Protein AF-X0V5M6-F1 (afdb_monomer_lite)

Organism: NCBI:txid412755

Secondary structure (DSSP, 8-state):
--SS-HHHHHHHHHHTT-GGG-S----GGG--HHHHHHHHHHHHT--GGG-EEEESSHHHHHHHHTTT-EEEE--TT-HHHHHHHHHHHHHHHHTT--TTHHHHHHHHHHHHHS-SS-GGGSTT--HHHHHHHTHHHHHHHHHHH-TTS-----

Sequence (154 aa):
VSKTPYADLANYWEAQGISKYAQIITGQEMGSKGHHIEIAKKKGKYKDDQVLMIGDGGGDLKAVKANNGLFCPTPPGKEKEAWDNFPDAFQRFIKREYKGEFEDKLLDQFKESLLISPPWLENDYGHIRSYKEKQETRKSLYKKFNPQGKLLVL

Radius of gyration: 19.31 Å; chains: 1; bounding box: 46×38×49 Å

Structure (mmCIF, N/CA/C/O backbone):
data_AF-X0V5M6-F1
#
_entry.id   AF-X0V5M6-F1
#
loop_
_atom_site.group_PDB
_atom_site.id
_atom_site.type_symbol
_atom_site.label_atom_id
_atom_site.label_alt_id
_atom_site.label_comp_id
_atom_site.label_asym_id
_atom_site.label_entity_id
_atom_site.label_seq_id
_atom_site.pdbx_PDB_ins_code
_atom_site.Cartn_x
_atom_site.Cartn_y
_atom_site.Cartn_z
_atom_site.occupancy
_atom_site.B_iso_or_equiv
_atom_site.auth_seq_id
_atom_site.auth_comp_id
_atom_site.auth_asym_id
_atom_site.auth_atom_id
_atom_site.pdbx_PDB_model_num
ATOM 1 N N . VAL A 1 1 ? -8.330 -1.640 -3.637 1.00 78.38 1 VAL A N 1
ATOM 2 C CA . VAL A 1 1 ? -8.492 -0.685 -4.759 1.00 78.38 1 VAL A CA 1
ATOM 3 C C . VAL A 1 1 ? -7.216 -0.674 -5.580 1.00 78.38 1 VAL A C 1
ATOM 5 O O . VAL A 1 1 ? -6.163 -0.480 -4.984 1.00 78.38 1 VAL A O 1
ATOM 8 N N . SER A 1 2 ? -7.282 -0.866 -6.901 1.00 82.38 2 SER A N 1
ATOM 9 C CA . SER A 1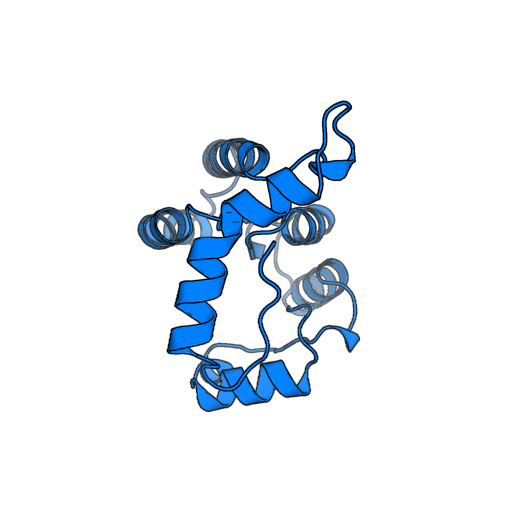 2 ? -6.097 -0.836 -7.778 1.00 82.38 2 SER A CA 1
ATOM 10 C C . SER A 1 2 ? -6.209 0.224 -8.878 1.00 82.38 2 SER A C 1
ATOM 12 O O . SER A 1 2 ? -7.300 0.673 -9.213 1.00 82.38 2 SER A O 1
ATOM 14 N N . LYS A 1 3 ? -5.062 0.605 -9.453 1.00 83.81 3 LYS A N 1
ATOM 15 C CA . LYS A 1 3 ? -4.987 1.316 -10.741 1.00 83.81 3 LYS A CA 1
ATOM 16 C C . LYS A 1 3 ? -4.962 0.360 -11.941 1.00 83.81 3 LYS A C 1
ATOM 18 O O . LYS A 1 3 ? -4.843 0.816 -13.064 1.00 83.81 3 LYS A O 1
ATOM 23 N N . THR A 1 4 ? -5.044 -0.944 -11.722 1.00 86.50 4 THR A N 1
ATOM 24 C CA . THR A 1 4 ? -5.254 -1.928 -12.788 1.00 86.50 4 THR A CA 1
ATOM 25 C C . THR A 1 4 ? -6.711 -1.857 -13.270 1.00 86.50 4 THR A C 1
ATOM 27 O O . THR A 1 4 ? -7.596 -1.698 -12.419 1.00 86.50 4 THR A O 1
ATOM 30 N N . PRO A 1 5 ? -6.989 -1.990 -14.581 1.00 93.00 5 PRO A N 1
ATOM 31 C CA . PRO A 1 5 ? -8.349 -2.184 -15.083 1.00 93.00 5 PRO A CA 1
ATOM 32 C C . PRO A 1 5 ? -9.062 -3.326 -14.353 1.00 93.00 5 PRO A C 1
ATOM 34 O O . PRO A 1 5 ? -8.429 -4.324 -13.995 1.00 93.00 5 PRO A O 1
ATOM 37 N N . TYR A 1 6 ? -10.370 -3.197 -14.117 1.00 93.69 6 TYR A N 1
ATOM 38 C CA . TYR A 1 6 ? -11.102 -4.177 -13.310 1.00 93.69 6 TYR A CA 1
ATOM 39 C C . TYR A 1 6 ? -11.015 -5.593 -13.878 1.00 93.69 6 TYR A C 1
ATOM 41 O O . TYR A 1 6 ? -10.755 -6.520 -13.117 1.00 93.69 6 TYR A O 1
ATOM 49 N N . ALA A 1 7 ? -11.205 -5.759 -15.191 1.00 94.00 7 ALA A N 1
ATOM 50 C CA . ALA A 1 7 ? -11.218 -7.078 -15.822 1.00 94.00 7 ALA A CA 1
ATOM 51 C C . ALA A 1 7 ? -9.898 -7.832 -15.590 1.00 94.00 7 ALA A C 1
ATOM 53 O O . ALA A 1 7 ? -9.911 -8.967 -15.117 1.00 94.00 7 ALA A O 1
ATOM 54 N N . ASP A 1 8 ? -8.762 -7.176 -15.833 1.00 94.38 8 ASP A N 1
ATOM 55 C CA . ASP A 1 8 ? -7.436 -7.766 -15.624 1.00 94.38 8 ASP A CA 1
ATOM 56 C C . ASP A 1 8 ? -7.204 -8.109 -14.149 1.00 94.38 8 ASP A C 1
ATOM 58 O O . ASP A 1 8 ? -6.713 -9.189 -13.815 1.00 94.38 8 ASP A O 1
ATOM 62 N N . LEU A 1 9 ? -7.596 -7.200 -13.251 1.00 93.44 9 LEU A N 1
ATOM 63 C CA . LEU A 1 9 ? -7.441 -7.376 -11.812 1.00 93.44 9 LEU A CA 1
ATOM 64 C C . LEU A 1 9 ? -8.280 -8.542 -11.282 1.00 93.44 9 LEU A C 1
ATOM 66 O O . LEU A 1 9 ? -7.759 -9.390 -10.561 1.00 93.44 9 LEU A O 1
ATOM 70 N N . ALA A 1 10 ? -9.567 -8.576 -11.626 1.00 94.31 10 ALA A N 1
ATOM 71 C CA . ALA A 1 10 ? -10.508 -9.590 -11.172 1.00 94.31 10 ALA A CA 1
ATOM 72 C C . ALA A 1 10 ? -10.112 -10.975 -11.695 1.00 94.31 10 ALA A C 1
ATOM 74 O O . ALA A 1 10 ? -9.978 -11.896 -10.892 1.00 94.31 10 ALA A O 1
ATOM 75 N N . ASN A 1 11 ? -9.815 -11.089 -12.996 1.00 95.62 11 ASN A N 1
ATOM 76 C CA . ASN A 1 11 ? -9.370 -12.342 -13.609 1.00 95.62 11 ASN A CA 1
ATOM 77 C C . ASN A 1 11 ? -8.090 -12.863 -12.946 1.00 95.62 11 ASN A C 1
ATOM 79 O O . ASN A 1 11 ? -7.996 -14.044 -12.611 1.00 95.62 11 ASN A O 1
ATOM 83 N N . TYR A 1 12 ? -7.108 -11.985 -12.713 1.00 94.75 12 TYR A N 1
ATOM 84 C CA . TYR A 1 12 ? -5.875 -12.374 -12.034 1.00 94.75 12 TYR A CA 1
ATOM 85 C C . TYR A 1 12 ? -6.145 -12.835 -10.595 1.00 94.75 12 TYR A C 1
ATOM 87 O O . TYR A 1 12 ? -5.665 -13.889 -10.186 1.00 94.75 12 TYR A O 1
ATOM 95 N N . TRP A 1 13 ? -6.938 -12.090 -9.820 1.00 95.56 13 TRP A N 1
ATOM 96 C CA . TRP A 1 13 ? -7.221 -12.421 -8.418 1.00 95.56 13 TRP A CA 1
ATOM 97 C C . TRP A 1 13 ? -8.029 -13.706 -8.271 1.00 95.56 13 TRP A C 1
ATOM 99 O O . TRP A 1 13 ? -7.808 -14.456 -7.321 1.00 95.56 13 TRP A O 1
ATOM 109 N N . GLU A 1 14 ? -8.945 -13.973 -9.195 1.00 96.00 14 GLU A N 1
ATOM 110 C CA . GLU A 1 14 ? -9.686 -15.226 -9.249 1.00 96.00 14 GLU A CA 1
ATOM 111 C C . GLU A 1 14 ? -8.769 -16.398 -9.604 1.00 96.00 14 GLU A C 1
ATOM 113 O O . GLU A 1 14 ? -8.732 -17.384 -8.868 1.00 96.00 14 GLU A O 1
ATOM 118 N N . ALA A 1 15 ? -7.942 -16.256 -10.645 1.00 96.75 15 ALA A N 1
ATOM 119 C CA . ALA A 1 15 ? -6.981 -17.283 -11.045 1.00 96.75 15 ALA A CA 1
ATOM 120 C C . ALA A 1 15 ? -5.959 -17.613 -9.940 1.00 96.75 15 ALA A C 1
ATOM 122 O O . ALA A 1 15 ? -5.532 -18.758 -9.817 1.00 96.75 15 ALA A O 1
ATOM 123 N N . GLN A 1 16 ? -5.577 -16.628 -9.118 1.00 96.88 16 GLN A N 1
ATOM 124 C CA . GLN A 1 16 ? -4.694 -16.825 -7.961 1.00 96.88 16 GLN A CA 1
ATOM 125 C C . GLN A 1 16 ? -5.439 -17.259 -6.683 1.00 96.88 16 GLN A C 1
ATOM 127 O O . GLN A 1 16 ? -4.817 -17.440 -5.637 1.00 96.88 16 GLN A O 1
ATOM 132 N N . GLY A 1 17 ? -6.769 -17.404 -6.723 1.00 96.50 17 GLY A N 1
ATOM 133 C CA . GLY A 1 17 ? -7.580 -17.780 -5.563 1.00 96.50 17 GLY A CA 1
ATOM 134 C C . GLY A 1 17 ? -7.598 -16.735 -4.441 1.00 96.50 17 GLY A C 1
ATOM 135 O O . GLY A 1 17 ? -7.867 -17.082 -3.291 1.00 96.50 17 GLY A O 1
ATOM 136 N N . ILE A 1 18 ? -7.302 -15.472 -4.756 1.00 95.81 18 ILE A N 1
ATOM 137 C CA . ILE A 1 18 ? -7.290 -14.334 -3.826 1.00 95.81 18 ILE A CA 1
ATOM 138 C C . ILE A 1 18 ? -8.699 -13.759 -3.659 1.00 95.81 18 ILE A C 1
ATOM 140 O O . ILE A 1 18 ? -9.050 -13.301 -2.572 1.00 95.81 18 ILE A O 1
ATOM 144 N N . SER A 1 19 ? -9.523 -13.814 -4.711 1.00 95.50 19 SER A N 1
ATOM 145 C CA . SER A 1 19 ? -10.874 -13.230 -4.735 1.00 95.50 19 SER A CA 1
ATOM 146 C C . SER A 1 19 ? -11.750 -13.679 -3.560 1.00 95.50 19 SER A C 1
ATOM 148 O O . SER A 1 19 ? -12.502 -12.874 -3.022 1.00 95.50 19 SER A O 1
ATOM 150 N N . LYS A 1 20 ? -11.583 -14.917 -3.076 1.00 96.00 20 LYS A N 1
ATOM 151 C CA . LYS A 1 20 ? -12.310 -15.464 -1.915 1.00 96.00 20 LYS A CA 1
ATOM 152 C C . LYS A 1 20 ? -12.045 -14.743 -0.585 1.00 96.00 20 LYS A C 1
ATOM 154 O O . LYS A 1 20 ? -12.815 -14.915 0.354 1.00 96.00 20 LYS A O 1
ATOM 159 N N . TYR A 1 21 ? -10.965 -13.966 -0.486 1.00 95.25 21 TYR A N 1
ATOM 160 C CA . TYR A 1 21 ? -10.623 -13.170 0.699 1.00 95.25 21 TYR A CA 1
ATOM 161 C C . TYR A 1 21 ? -11.037 -11.697 0.570 1.00 95.25 21 TYR A C 1
ATOM 163 O O . TYR A 1 21 ? -10.873 -10.930 1.517 1.00 95.25 21 TYR A O 1
ATOM 171 N N . ALA A 1 22 ? -11.555 -11.283 -0.589 1.00 93.50 22 ALA A N 1
ATOM 172 C CA . ALA A 1 22 ? -11.950 -9.910 -0.860 1.00 93.50 22 ALA A CA 1
ATOM 173 C C . ALA A 1 22 ? -13.474 -9.797 -0.950 1.00 93.50 22 ALA A C 1
ATOM 175 O O . ALA A 1 22 ? -14.118 -10.493 -1.725 1.00 93.50 22 ALA A O 1
ATOM 176 N N . GLN A 1 23 ? -14.060 -8.864 -0.198 1.00 92.44 23 GLN A N 1
ATOM 177 C CA . GLN A 1 23 ? -15.495 -8.590 -0.309 1.00 92.44 23 GLN A CA 1
ATOM 178 C C . GLN A 1 23 ? -15.832 -7.785 -1.572 1.00 92.44 23 GLN A C 1
ATOM 180 O O . GLN A 1 23 ? -16.907 -7.942 -2.143 1.00 92.44 23 GLN A O 1
ATOM 185 N N . ILE A 1 24 ? -14.929 -6.891 -1.988 1.00 91.88 24 ILE A N 1
ATOM 186 C CA . ILE A 1 24 ? -15.099 -6.015 -3.150 1.00 91.88 24 ILE A CA 1
ATOM 187 C C . ILE A 1 24 ? -13.743 -5.853 -3.840 1.00 91.88 24 ILE A C 1
ATOM 189 O O . ILE A 1 24 ? -12.734 -5.572 -3.190 1.00 91.88 24 ILE A O 1
ATOM 193 N N . ILE A 1 25 ? -13.737 -5.973 -5.167 1.00 93.06 25 ILE A N 1
ATOM 194 C CA . ILE A 1 25 ? -12.596 -5.655 -6.029 1.00 93.06 25 ILE A CA 1
ATOM 195 C C . ILE A 1 25 ? -12.955 -4.392 -6.811 1.00 93.06 25 ILE A C 1
ATOM 197 O O . ILE A 1 25 ? -13.999 -4.346 -7.455 1.00 93.06 25 ILE A O 1
ATOM 201 N N . THR A 1 26 ? -12.104 -3.365 -6.752 1.00 92.56 26 THR A N 1
ATOM 202 C CA . THR A 1 26 ? -12.320 -2.107 -7.479 1.00 92.56 26 THR A CA 1
ATOM 203 C C . THR A 1 26 ? -11.149 -1.799 -8.408 1.00 92.56 26 THR A C 1
ATOM 205 O O . THR A 1 26 ? -9.998 -1.690 -7.961 1.00 92.56 26 THR A O 1
ATOM 208 N N . GLY A 1 27 ? -11.462 -1.698 -9.703 1.00 90.94 27 GLY A N 1
ATOM 209 C CA . GLY A 1 27 ? -10.525 -1.330 -10.765 1.00 90.94 27 GLY A CA 1
ATOM 210 C C . GLY A 1 27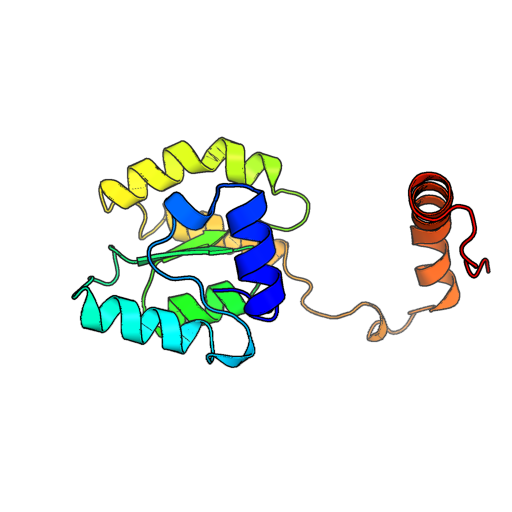 ? -10.409 0.181 -10.966 1.00 90.94 27 GLY A C 1
ATOM 211 O O . GLY A 1 27 ? -11.132 0.968 -10.347 1.00 90.94 27 GLY A O 1
ATOM 212 N N . GLN A 1 28 ? -9.495 0.575 -11.849 1.00 89.81 28 GLN A N 1
ATOM 213 C CA . GLN A 1 28 ? -9.145 1.970 -12.135 1.00 89.81 28 GLN A CA 1
ATOM 214 C C . GLN A 1 28 ? -10.341 2.837 -12.563 1.00 89.81 28 GLN A C 1
ATOM 216 O O . GLN A 1 28 ? -10.447 4.000 -12.178 1.00 89.81 28 GLN A O 1
ATOM 221 N N . GLU A 1 29 ? -11.231 2.277 -13.372 1.00 92.00 29 GLU A N 1
ATOM 222 C CA . GLU A 1 29 ? -12.394 2.927 -13.973 1.00 92.00 29 GLU A CA 1
ATOM 223 C C . GLU A 1 29 ? -13.530 3.194 -12.974 1.00 92.00 29 GLU A C 1
ATOM 225 O O . GLU A 1 29 ? -14.459 3.940 -13.271 1.00 92.00 29 GLU A O 1
ATOM 230 N N . MET A 1 30 ? -13.458 2.611 -11.774 1.00 90.50 30 MET A N 1
ATOM 231 C CA . MET A 1 30 ? -14.547 2.639 -10.793 1.00 90.50 30 MET A CA 1
ATOM 232 C C . MET A 1 30 ? -14.483 3.838 -9.839 1.00 90.50 30 MET A C 1
ATOM 234 O O . MET A 1 30 ? -15.290 3.928 -8.915 1.00 90.50 30 MET A O 1
ATOM 238 N N . GLY A 1 31 ? -13.521 4.746 -10.020 1.00 90.38 31 GLY A N 1
ATOM 239 C CA . GLY A 1 31 ? -13.337 5.941 -9.195 1.00 90.38 31 GLY A CA 1
ATOM 240 C C . GLY A 1 31 ? -12.009 5.965 -8.440 1.00 90.38 31 GLY A C 1
ATOM 241 O O . GLY A 1 31 ? -11.143 5.107 -8.604 1.00 90.38 31 GLY A O 1
ATOM 242 N N . SER A 1 32 ? -11.819 6.994 -7.614 1.00 93.50 32 SER A N 1
ATOM 243 C CA . SER A 1 32 ? -10.570 7.172 -6.871 1.00 93.50 32 SER A CA 1
ATOM 244 C C . SER A 1 32 ? -10.493 6.262 -5.639 1.00 93.50 32 SER A C 1
ATOM 246 O O . SER A 1 32 ? -11.505 5.927 -5.022 1.00 93.50 32 SER A O 1
ATOM 248 N N . LYS A 1 33 ? -9.263 5.941 -5.210 1.00 94.31 33 LYS A N 1
ATOM 249 C CA . LYS A 1 33 ? -9.002 5.198 -3.962 1.00 94.31 33 LYS A CA 1
ATOM 250 C C . LYS A 1 33 ? -9.690 5.839 -2.754 1.00 94.31 33 LYS A C 1
ATOM 252 O O . LYS A 1 33 ? -10.314 5.139 -1.965 1.00 94.31 33 LYS A O 1
ATOM 257 N N . GLY A 1 34 ? -9.620 7.168 -2.646 1.00 95.88 34 GLY A N 1
ATOM 258 C CA . GLY A 1 34 ? -10.248 7.910 -1.552 1.00 95.88 34 GLY A CA 1
ATOM 259 C C . GLY A 1 34 ? -11.771 7.777 -1.554 1.00 95.88 34 GLY A C 1
ATOM 260 O O . GLY A 1 34 ? -12.355 7.565 -0.498 1.00 95.88 34 GLY A O 1
ATOM 261 N N . HIS A 1 35 ? -12.402 7.819 -2.729 1.00 95.38 35 HIS A N 1
ATOM 262 C CA . HIS A 1 35 ? -13.851 7.666 -2.853 1.00 95.38 35 HIS A CA 1
ATOM 263 C C . HIS A 1 35 ? -14.331 6.257 -2.470 1.00 95.38 35 HIS A C 1
ATOM 265 O O . HIS A 1 35 ? -15.341 6.101 -1.787 1.00 95.38 35 HIS A O 1
ATOM 271 N N . HIS A 1 36 ? -13.591 5.208 -2.845 1.00 94.81 36 HIS A N 1
ATOM 272 C CA . HIS A 1 36 ? -13.936 3.842 -2.425 1.00 94.81 36 HIS A CA 1
ATOM 273 C C . HIS A 1 36 ? -13.816 3.650 -0.915 1.00 94.81 36 HIS A C 1
ATOM 275 O O . HIS A 1 36 ? -14.688 3.017 -0.321 1.00 94.81 36 HIS A O 1
ATOM 281 N N . ILE A 1 37 ? -12.774 4.211 -0.289 1.00 95.94 37 ILE A N 1
ATOM 282 C CA . ILE A 1 37 ? -12.613 4.177 1.171 1.00 95.94 37 ILE A CA 1
ATOM 283 C C . ILE A 1 37 ? -13.786 4.890 1.847 1.00 95.94 37 ILE A C 1
ATOM 285 O O . ILE A 1 37 ? -14.372 4.337 2.775 1.00 95.94 37 ILE A O 1
ATOM 289 N N . GLU A 1 38 ? -14.171 6.069 1.356 1.00 96.56 38 GLU A N 1
ATOM 290 C CA . GLU A 1 38 ? -15.311 6.837 1.867 1.00 96.56 38 GLU A CA 1
ATOM 291 C C . GLU A 1 38 ? -16.606 6.010 1.841 1.00 96.56 38 GLU A C 1
ATOM 293 O O . GLU A 1 38 ? -17.291 5.874 2.861 1.00 96.56 38 GLU A O 1
ATOM 298 N N . ILE A 1 39 ? -16.926 5.407 0.688 1.00 95.56 39 ILE A N 1
ATOM 299 C CA . ILE A 1 39 ? -18.126 4.579 0.516 1.00 95.56 39 ILE A CA 1
ATOM 300 C C . ILE A 1 39 ? -18.088 3.376 1.459 1.00 95.56 39 ILE A C 1
ATOM 302 O O . ILE A 1 39 ? -19.070 3.129 2.165 1.00 95.56 39 ILE A O 1
ATOM 306 N N . ALA A 1 40 ? -16.976 2.635 1.486 1.00 94.50 40 ALA A N 1
ATOM 307 C CA . ALA A 1 40 ? -16.829 1.448 2.323 1.00 94.50 40 ALA A CA 1
ATOM 308 C C . ALA A 1 40 ? -16.968 1.797 3.811 1.00 94.50 40 ALA A C 1
ATOM 310 O O . ALA A 1 40 ? -17.727 1.151 4.533 1.00 94.50 40 ALA A O 1
ATOM 311 N N . LYS A 1 41 ? -16.319 2.881 4.250 1.00 95.62 41 LYS A N 1
ATOM 312 C CA . LYS A 1 41 ? -16.401 3.404 5.616 1.00 95.62 41 LYS A CA 1
ATOM 313 C C . LYS A 1 41 ? -17.827 3.798 5.989 1.00 95.62 41 LYS A C 1
ATOM 315 O O . LYS A 1 41 ? -18.324 3.373 7.029 1.00 95.62 41 LYS A O 1
ATOM 320 N N . LYS A 1 42 ? -18.521 4.546 5.124 1.00 96.50 42 LYS A N 1
ATOM 321 C CA . LYS A 1 42 ? -19.906 4.986 5.352 1.00 96.50 42 LYS A CA 1
ATOM 322 C C . LYS A 1 42 ? -20.888 3.816 5.395 1.00 96.50 42 LYS A C 1
ATOM 324 O O . LYS A 1 42 ? -21.750 3.776 6.271 1.00 96.50 42 LYS A O 1
ATOM 329 N N . LYS A 1 43 ? -20.778 2.863 4.464 1.00 95.81 43 LYS A N 1
ATOM 330 C CA . LYS A 1 43 ? -21.671 1.694 4.388 1.00 95.81 43 LYS A CA 1
ATOM 331 C C . LYS A 1 43 ? -21.423 0.705 5.525 1.00 95.81 43 LYS A C 1
ATOM 333 O O . LYS A 1 43 ? -22.389 0.222 6.107 1.00 95.81 43 LYS A O 1
ATOM 338 N N . GLY A 1 44 ? -20.159 0.460 5.866 1.00 95.44 44 GLY A N 1
ATOM 339 C CA . GLY A 1 44 ? -19.761 -0.394 6.987 1.00 95.44 44 GLY A CA 1
ATOM 340 C C . GLY A 1 44 ? -19.874 0.272 8.361 1.00 95.44 44 GLY A C 1
ATOM 341 O O . GLY A 1 44 ? -19.760 -0.410 9.373 1.00 95.44 44 GLY A O 1
ATOM 342 N N . LYS A 1 45 ? -20.127 1.589 8.409 1.00 97.50 45 LYS A N 1
ATOM 343 C CA . LYS A 1 45 ? -20.144 2.407 9.635 1.00 97.50 45 LYS A CA 1
ATOM 344 C C . LYS A 1 45 ? -18.835 2.297 10.433 1.00 97.50 45 LYS A C 1
ATOM 346 O O . LYS A 1 45 ? -18.851 2.301 11.663 1.00 97.50 45 LYS A O 1
ATOM 351 N N . TYR A 1 46 ? -17.709 2.196 9.726 1.00 97.06 46 TYR A N 1
ATOM 352 C CA . TYR A 1 46 ? -16.386 2.069 10.332 1.00 97.06 46 TYR A CA 1
ATOM 353 C C . TYR A 1 46 ? -15.900 3.409 10.894 1.00 97.06 46 TYR A C 1
ATOM 355 O O . TYR A 1 46 ? -16.039 4.459 10.259 1.00 97.06 46 TYR A O 1
ATOM 363 N N . LYS A 1 47 ? -15.300 3.365 12.084 1.00 97.44 47 LYS A N 1
ATOM 364 C CA . LYS A 1 47 ? -14.589 4.499 12.688 1.00 97.44 47 LYS A CA 1
ATOM 365 C C . LYS A 1 47 ? -13.214 4.697 12.038 1.00 97.44 47 LYS A C 1
ATOM 367 O O . LYS A 1 47 ? -12.721 3.831 11.321 1.00 97.44 47 LYS A O 1
ATOM 372 N N . ASP A 1 48 ? -12.597 5.845 12.296 1.00 96.62 48 ASP A N 1
ATOM 373 C CA . ASP A 1 48 ? -11.271 6.220 11.781 1.00 96.62 48 ASP A CA 1
ATOM 374 C C . ASP A 1 48 ? -10.193 5.169 12.105 1.00 96.62 48 ASP A C 1
ATOM 376 O O . ASP A 1 48 ? -9.416 4.774 11.241 1.00 96.62 48 ASP A O 1
ATOM 380 N N . ASP A 1 49 ? -10.214 4.641 13.330 1.00 96.75 49 ASP A N 1
ATOM 381 C CA . ASP A 1 49 ? -9.313 3.604 13.847 1.00 96.75 49 ASP A CA 1
ATOM 382 C C . ASP A 1 49 ? -9.678 2.175 13.404 1.00 96.75 49 ASP A C 1
ATOM 384 O O . ASP A 1 49 ? -9.080 1.207 13.865 1.00 96.75 49 ASP A O 1
ATOM 388 N N . GLN A 1 50 ? -10.661 2.028 12.513 1.00 97.44 50 GLN A N 1
ATOM 389 C CA . GLN A 1 50 ? -11.115 0.750 11.954 1.00 97.44 50 GLN A CA 1
ATOM 390 C C . GLN A 1 50 ? -10.857 0.648 10.445 1.00 97.44 50 GLN A C 1
ATOM 392 O O . GLN A 1 50 ? -11.276 -0.319 9.810 1.00 97.44 50 GLN A O 1
ATOM 397 N N . VAL A 1 51 ? -10.172 1.632 9.860 1.00 97.75 51 VAL A N 1
ATOM 398 C CA . VAL A 1 51 ? -9.798 1.643 8.446 1.00 97.75 51 VAL A CA 1
ATOM 399 C C . VAL A 1 51 ? -8.280 1.665 8.352 1.00 97.75 51 VAL A C 1
ATOM 401 O O . VAL A 1 51 ? -7.659 2.673 8.677 1.00 97.75 51 VAL A O 1
ATOM 404 N N . LEU A 1 52 ? -7.692 0.564 7.885 1.00 97.94 52 LEU A N 1
ATOM 405 C CA . LEU A 1 52 ? -6.263 0.455 7.604 1.00 97.94 52 LEU A CA 1
ATOM 406 C C . LEU A 1 52 ? -6.056 0.275 6.102 1.00 97.94 52 LEU A C 1
ATOM 408 O O . LEU A 1 52 ? -6.597 -0.654 5.501 1.00 97.94 52 LEU A O 1
ATOM 412 N N . MET A 1 53 ? -5.263 1.152 5.498 1.00 97.25 53 MET A N 1
ATOM 413 C CA . MET A 1 53 ? -4.835 1.020 4.112 1.00 97.25 53 MET A CA 1
ATOM 414 C C . MET A 1 53 ? -3.391 0.539 4.055 1.00 97.25 53 MET A C 1
ATOM 416 O O . MET A 1 53 ? -2.507 1.184 4.610 1.00 97.25 53 MET A O 1
ATOM 420 N N . ILE A 1 54 ? -3.159 -0.569 3.356 1.00 97.12 54 ILE A N 1
ATOM 421 C CA . ILE A 1 54 ? -1.822 -1.099 3.082 1.00 97.12 54 ILE A CA 1
ATOM 422 C C . ILE A 1 54 ? -1.418 -0.642 1.678 1.00 97.12 54 ILE A C 1
ATOM 424 O O . ILE A 1 54 ? -2.198 -0.830 0.740 1.00 97.12 54 ILE A O 1
ATOM 428 N N . GLY A 1 55 ? -0.248 -0.022 1.523 1.00 94.81 55 GLY A N 1
ATOM 429 C CA . GLY A 1 55 ? 0.192 0.456 0.211 1.00 94.81 55 GLY A CA 1
ATOM 430 C C . GLY A 1 55 ? 1.619 0.989 0.158 1.00 94.81 55 GLY A C 1
ATOM 431 O O . GLY A 1 55 ? 2.237 1.293 1.173 1.00 94.81 55 GLY A O 1
ATOM 432 N N . ASP A 1 56 ? 2.127 1.124 -1.060 1.00 93.25 56 ASP A N 1
ATOM 433 C CA . ASP A 1 56 ? 3.509 1.483 -1.398 1.00 93.25 56 ASP A CA 1
ATOM 434 C C . ASP A 1 56 ? 3.650 2.908 -1.957 1.00 93.25 56 ASP A C 1
ATOM 436 O O . ASP A 1 56 ? 4.749 3.455 -2.020 1.00 93.25 56 ASP A O 1
ATOM 440 N N . GLY A 1 57 ? 2.543 3.529 -2.369 1.00 91.31 57 GLY A N 1
ATOM 441 C CA . GLY A 1 57 ? 2.546 4.832 -3.023 1.00 91.31 57 GLY A CA 1
ATOM 442 C C . GLY A 1 57 ? 2.016 5.971 -2.154 1.00 91.31 57 GLY A C 1
ATOM 443 O O . GLY A 1 57 ? 1.054 5.826 -1.400 1.00 91.31 57 GLY A O 1
ATOM 444 N N . GLY A 1 58 ? 2.547 7.181 -2.359 1.00 91.94 58 GLY A N 1
ATOM 445 C CA . GLY A 1 58 ? 2.009 8.398 -1.730 1.00 91.94 58 GLY A CA 1
ATOM 446 C C . GLY A 1 58 ? 0.539 8.682 -2.087 1.00 91.94 58 GLY A C 1
ATOM 447 O O . GLY A 1 58 ? -0.182 9.329 -1.327 1.00 91.94 58 GLY A O 1
ATOM 448 N N . GLY A 1 59 ? 0.055 8.158 -3.220 1.00 92.12 59 GLY A N 1
ATOM 449 C CA . GLY A 1 59 ? -1.362 8.220 -3.589 1.00 92.12 59 GLY A CA 1
ATOM 450 C C . GLY A 1 59 ? -2.272 7.405 -2.662 1.00 92.12 59 GLY A C 1
ATOM 451 O O . GLY A 1 59 ? -3.401 7.824 -2.413 1.00 92.12 59 GLY A O 1
ATOM 452 N N . ASP A 1 60 ? -1.788 6.278 -2.138 1.00 94.75 60 ASP A N 1
ATOM 453 C CA . ASP A 1 60 ? -2.496 5.450 -1.158 1.00 94.75 60 ASP A CA 1
ATOM 454 C C . ASP A 1 60 ? -2.559 6.162 0.193 1.00 94.75 60 ASP A C 1
ATOM 456 O O . ASP A 1 60 ? -3.647 6.383 0.728 1.00 94.75 60 ASP A O 1
ATOM 460 N N . LEU A 1 61 ? -1.414 6.664 0.667 1.00 95.94 61 LEU A N 1
ATOM 461 C CA . LEU A 1 61 ? -1.347 7.483 1.877 1.00 95.94 61 LEU A CA 1
ATOM 462 C C . LEU A 1 61 ? -2.330 8.665 1.814 1.00 95.94 61 LEU A C 1
ATOM 464 O O . LEU A 1 61 ? -3.135 8.861 2.724 1.00 95.94 61 LEU A O 1
ATOM 468 N N . LYS A 1 62 ? -2.333 9.424 0.710 1.00 96.00 62 LYS A N 1
ATOM 469 C CA . LYS A 1 62 ? -3.262 10.549 0.527 1.00 96.00 62 LYS A CA 1
ATOM 470 C C . LYS A 1 62 ? -4.728 10.101 0.551 1.00 96.00 62 LYS A C 1
ATOM 472 O O . LYS A 1 62 ? -5.563 10.790 1.134 1.00 96.00 62 LYS A O 1
ATOM 477 N N . ALA A 1 63 ? -5.048 8.967 -0.072 1.00 96.38 63 ALA A N 1
ATOM 478 C CA . ALA A 1 63 ? -6.412 8.451 -0.152 1.00 96.38 63 ALA A CA 1
ATOM 479 C C . ALA A 1 63 ? -6.982 8.068 1.219 1.00 96.38 63 ALA A C 1
ATOM 481 O O . ALA A 1 63 ? -8.122 8.427 1.526 1.00 96.38 63 ALA A O 1
ATOM 482 N N . VAL A 1 64 ? -6.201 7.369 2.050 1.00 97.62 64 VAL A N 1
ATOM 483 C CA . VAL A 1 64 ? -6.667 6.976 3.385 1.00 97.62 64 VAL A CA 1
ATOM 484 C C . VAL A 1 64 ? -6.711 8.156 4.350 1.00 97.62 64 VAL A C 1
ATOM 486 O O . VAL A 1 64 ? -7.665 8.273 5.119 1.00 97.62 64 VAL A O 1
ATOM 489 N N . LYS A 1 65 ? -5.752 9.087 4.260 1.00 97.38 65 LYS A N 1
ATOM 490 C CA . LYS A 1 65 ? -5.721 10.277 5.123 1.00 97.38 65 LYS A CA 1
ATOM 491 C C . LYS A 1 65 ? -6.841 11.265 4.810 1.00 97.38 65 LYS A C 1
ATOM 493 O O . LYS A 1 65 ? -7.403 11.825 5.742 1.00 97.38 65 LYS A O 1
ATOM 498 N N . ALA A 1 66 ? -7.269 11.385 3.550 1.00 97.75 66 ALA A N 1
ATOM 499 C CA . ALA A 1 66 ? -8.489 12.122 3.195 1.00 97.75 66 ALA A CA 1
ATOM 500 C C . ALA A 1 66 ? -9.763 11.550 3.8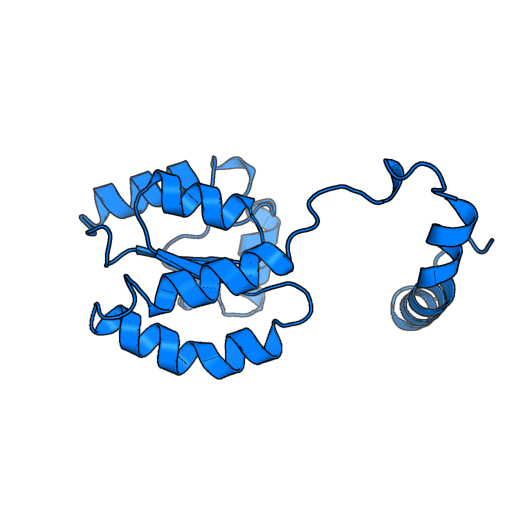55 1.00 97.75 66 ALA A C 1
ATOM 502 O O . ALA A 1 66 ? -10.774 12.237 3.943 1.00 97.75 66 ALA A O 1
ATOM 503 N N . ASN A 1 67 ? -9.705 10.302 4.330 1.00 97.88 67 ASN A N 1
ATOM 504 C CA . ASN A 1 67 ? -10.782 9.608 5.032 1.00 97.88 67 ASN A CA 1
ATOM 505 C C . ASN A 1 67 ? -10.481 9.383 6.525 1.00 97.88 67 ASN A C 1
ATOM 507 O O . ASN A 1 67 ? -11.149 8.563 7.161 1.00 97.88 67 ASN A O 1
ATOM 511 N N . ASN A 1 68 ? -9.485 10.080 7.084 1.00 97.62 68 ASN A N 1
ATOM 512 C CA . ASN A 1 68 ? -9.011 9.953 8.469 1.00 97.62 68 ASN A CA 1
ATOM 513 C C . ASN A 1 68 ? -8.589 8.532 8.890 1.00 97.62 68 ASN A C 1
ATOM 515 O O . ASN A 1 68 ? -8.542 8.237 10.081 1.00 97.62 68 ASN A O 1
ATOM 519 N N . GLY A 1 69 ? -8.313 7.637 7.941 1.00 97.75 69 GLY A N 1
ATOM 520 C CA . GLY A 1 69 ? -7.885 6.277 8.256 1.00 97.75 69 GLY A CA 1
ATOM 521 C C . GLY A 1 69 ? -6.385 6.168 8.547 1.00 97.75 69 GLY A C 1
ATOM 522 O O . GLY A 1 69 ? -5.611 7.131 8.444 1.00 97.75 69 GLY A O 1
ATOM 523 N N . LEU A 1 70 ? -5.982 4.946 8.871 1.00 98.50 70 LEU A N 1
ATOM 524 C CA . LEU A 1 70 ? -4.616 4.555 9.188 1.00 98.50 70 LEU A CA 1
ATOM 525 C C . LEU A 1 70 ? -3.901 4.003 7.950 1.00 98.50 70 LEU A C 1
ATOM 527 O O . LEU A 1 70 ? -4.531 3.440 7.052 1.00 98.50 70 LEU A O 1
ATOM 531 N N . PHE A 1 71 ? -2.581 4.129 7.904 1.00 98.19 71 PHE A N 1
ATOM 532 C CA . PHE A 1 71 ? -1.748 3.680 6.795 1.00 98.19 71 PHE A CA 1
ATOM 533 C C . PHE A 1 71 ? -0.659 2.713 7.265 1.00 98.19 71 PHE A C 1
ATOM 535 O O . PHE A 1 71 ? 0.071 2.993 8.215 1.00 98.19 71 PHE A O 1
ATOM 542 N N . CYS A 1 72 ? -0.536 1.584 6.571 1.00 97.88 72 CYS A N 1
ATOM 543 C CA . CYS A 1 72 ? 0.532 0.604 6.731 1.00 97.88 72 CYS A CA 1
ATOM 544 C C . CYS A 1 72 ? 1.393 0.601 5.464 1.00 97.88 72 CYS A C 1
ATOM 546 O O . CYS A 1 72 ? 0.968 0.053 4.442 1.00 97.88 72 CYS A O 1
ATOM 548 N N . PRO A 1 73 ? 2.577 1.231 5.489 1.00 96.94 73 PRO A N 1
ATOM 549 C CA . PRO A 1 73 ? 3.409 1.326 4.305 1.00 96.94 73 PRO A CA 1
ATOM 550 C C . PRO A 1 73 ? 4.012 -0.030 3.930 1.00 96.94 73 PRO A C 1
ATOM 552 O O . PRO A 1 73 ? 4.456 -0.790 4.789 1.00 96.94 73 PRO A O 1
ATOM 555 N N . THR A 1 74 ? 4.109 -0.284 2.630 1.00 95.69 74 THR A N 1
ATOM 556 C CA . THR A 1 74 ? 4.954 -1.321 2.023 1.00 95.69 74 THR A CA 1
ATOM 557 C C . THR A 1 74 ? 5.974 -0.628 1.115 1.00 95.69 74 THR A C 1
ATOM 559 O O . THR A 1 74 ? 5.747 -0.556 -0.093 1.00 95.69 74 THR A O 1
ATOM 562 N N . PRO A 1 75 ? 7.043 -0.020 1.668 1.00 92.50 75 PRO A N 1
ATOM 563 C CA . PRO A 1 75 ? 7.933 0.848 0.902 1.00 92.50 75 PRO A CA 1
ATOM 564 C C . PRO A 1 75 ? 8.654 0.088 -0.224 1.00 92.50 75 PRO A C 1
ATOM 566 O O . PRO A 1 75 ? 9.117 -1.034 0.018 1.00 92.50 75 PRO A O 1
ATOM 569 N N . PRO A 1 76 ? 8.822 0.694 -1.416 1.00 87.88 76 PRO A N 1
ATOM 570 C CA . PRO A 1 76 ? 9.586 0.085 -2.499 1.00 87.88 76 PRO A CA 1
ATOM 571 C C . PRO A 1 76 ? 11.010 -0.287 -2.065 1.00 87.88 76 PRO A C 1
ATOM 573 O O . PRO A 1 76 ? 11.731 0.531 -1.492 1.00 87.88 76 PRO A O 1
ATOM 576 N N . GLY A 1 77 ? 11.427 -1.523 -2.335 1.00 87.69 77 GLY A N 1
ATOM 577 C CA . GLY A 1 77 ? 12.734 -2.055 -1.935 1.00 87.69 77 GLY A CA 1
ATOM 578 C C . GLY A 1 77 ? 12.842 -2.503 -0.471 1.00 87.69 77 GLY A C 1
ATOM 579 O O . GLY A 1 77 ? 13.893 -3.009 -0.076 1.00 87.69 77 GLY A O 1
ATOM 580 N N . LYS A 1 78 ? 11.780 -2.347 0.331 1.00 91.81 78 LYS A N 1
ATOM 581 C CA . LYS A 1 78 ? 11.674 -2.845 1.716 1.00 91.81 78 LYS A CA 1
ATOM 582 C C . LYS A 1 78 ? 10.403 -3.672 1.935 1.00 91.81 78 LYS A C 1
ATOM 584 O O . LYS A 1 78 ? 9.937 -3.829 3.060 1.00 91.81 78 LYS A O 1
ATOM 589 N N . GLU A 1 79 ? 9.834 -4.237 0.874 1.00 93.06 79 GLU A N 1
ATOM 590 C CA . GLU A 1 79 ? 8.563 -4.962 0.921 1.00 93.06 79 GLU A CA 1
ATOM 591 C C . GLU A 1 79 ? 8.657 -6.185 1.834 1.00 93.06 79 GLU A C 1
ATOM 593 O O . GLU A 1 79 ? 7.753 -6.429 2.625 1.00 93.06 79 GLU A O 1
ATOM 598 N N . LYS A 1 80 ? 9.768 -6.933 1.768 1.00 94.38 80 LYS A N 1
ATOM 599 C CA . LYS A 1 80 ? 9.978 -8.101 2.633 1.00 94.38 80 LYS A CA 1
ATOM 600 C C . LYS A 1 80 ? 9.960 -7.712 4.113 1.00 94.38 80 LYS A C 1
ATOM 602 O O . LYS A 1 80 ? 9.270 -8.354 4.890 1.00 94.38 80 LYS A O 1
ATOM 607 N N . GLU A 1 81 ? 10.678 -6.654 4.484 1.00 94.56 81 GLU A N 1
ATOM 608 C CA . GLU A 1 81 ? 10.701 -6.146 5.861 1.00 94.56 81 GLU A CA 1
ATOM 609 C C . GLU A 1 81 ? 9.305 -5.681 6.306 1.00 94.56 81 GLU A C 1
ATOM 611 O O . GLU A 1 81 ? 8.864 -6.009 7.406 1.00 94.56 81 GLU A O 1
ATOM 616 N N . ALA A 1 82 ? 8.573 -4.976 5.438 1.00 95.56 82 ALA A N 1
ATOM 617 C CA . ALA A 1 82 ? 7.204 -4.554 5.723 1.00 95.56 82 ALA A CA 1
ATOM 618 C C . ALA A 1 82 ? 6.266 -5.750 5.964 1.00 95.56 82 ALA A C 1
ATOM 620 O O . ALA A 1 82 ? 5.480 -5.730 6.911 1.00 95.56 82 ALA A O 1
ATOM 621 N N . TRP A 1 83 ? 6.371 -6.809 5.155 1.00 96.88 83 TRP A N 1
ATOM 622 C CA . TRP A 1 83 ? 5.572 -8.026 5.324 1.00 96.88 83 TRP A CA 1
ATOM 623 C C . TRP A 1 83 ? 5.977 -8.845 6.551 1.00 96.88 83 TRP A C 1
ATOM 625 O O . TRP A 1 83 ? 5.094 -9.357 7.236 1.00 96.88 83 TRP A O 1
ATOM 635 N N . ASP A 1 84 ? 7.271 -8.924 6.867 1.00 97.06 84 ASP A N 1
ATOM 636 C CA . ASP A 1 84 ? 7.771 -9.591 8.075 1.00 97.06 84 ASP A CA 1
ATOM 637 C C . ASP A 1 84 ? 7.245 -8.889 9.350 1.00 97.06 84 ASP A C 1
ATOM 639 O O . ASP A 1 84 ? 6.909 -9.551 10.332 1.00 97.06 84 ASP A O 1
ATOM 643 N N . ASN A 1 85 ? 7.091 -7.558 9.316 1.00 95.00 85 ASN A N 1
ATOM 644 C CA . ASN A 1 85 ? 6.561 -6.750 10.424 1.00 95.00 85 ASN A CA 1
ATOM 645 C C . ASN A 1 85 ? 5.022 -6.649 10.457 1.00 95.00 85 ASN A C 1
ATOM 647 O O . ASN A 1 85 ? 4.445 -6.270 11.482 1.00 95.00 85 ASN A O 1
ATOM 651 N N . PHE A 1 86 ? 4.336 -6.979 9.358 1.00 97.31 86 PHE A N 1
ATOM 652 C CA . PHE A 1 86 ? 2.885 -6.823 9.236 1.00 97.31 86 PHE A CA 1
ATOM 653 C C . PHE A 1 86 ? 2.073 -7.559 10.319 1.00 97.31 86 PHE A C 1
ATOM 655 O O . PHE A 1 86 ? 1.085 -6.986 10.776 1.00 97.31 86 PHE A O 1
ATOM 662 N N . PRO A 1 87 ? 2.442 -8.767 10.795 1.00 98.00 87 PRO A N 1
ATOM 663 C CA . PRO A 1 87 ? 1.708 -9.423 11.875 1.00 98.00 87 PRO A CA 1
ATOM 664 C C . PRO A 1 87 ? 1.609 -8.585 13.159 1.00 98.00 87 PRO A C 1
ATOM 666 O O . PRO A 1 87 ? 0.519 -8.484 13.720 1.00 98.00 87 PRO A O 1
ATOM 669 N N . ASP A 1 88 ? 2.697 -7.941 13.604 1.00 97.62 88 ASP A N 1
ATOM 670 C CA . ASP A 1 88 ? 2.678 -7.054 14.783 1.00 97.62 88 ASP A CA 1
ATOM 671 C C . ASP A 1 88 ? 1.833 -5.803 14.517 1.00 97.62 88 ASP A C 1
ATOM 673 O O . ASP A 1 88 ? 0.946 -5.453 15.300 1.00 97.62 88 ASP A O 1
ATOM 677 N N . ALA A 1 89 ? 2.041 -5.184 13.352 1.00 97.50 89 ALA A N 1
ATOM 678 C CA . ALA A 1 89 ? 1.281 -4.024 12.905 1.00 97.50 89 ALA A CA 1
ATOM 679 C C . ALA A 1 89 ? -0.234 -4.320 12.882 1.00 97.50 89 ALA A C 1
ATOM 681 O O . ALA A 1 89 ? -1.046 -3.557 13.407 1.00 97.50 89 ALA A O 1
ATOM 682 N N . PHE A 1 90 ? -0.630 -5.477 12.354 1.00 97.94 90 PHE A N 1
ATOM 683 C CA . PHE A 1 90 ? -2.021 -5.905 12.306 1.00 97.94 90 PHE A CA 1
ATOM 684 C C . PHE A 1 90 ? -2.594 -6.180 13.702 1.00 97.94 90 PHE A C 1
ATOM 686 O O . PHE A 1 90 ? -3.716 -5.765 13.989 1.00 97.94 90 PHE A O 1
ATOM 693 N N . GLN A 1 91 ? -1.830 -6.804 14.607 1.00 98.19 91 GLN A N 1
ATOM 694 C CA . GLN A 1 91 ? -2.267 -7.001 15.996 1.00 98.19 91 GLN A CA 1
ATOM 695 C C . GLN A 1 91 ? -2.543 -5.670 16.704 1.00 98.19 91 GLN A C 1
ATOM 697 O O . GLN A 1 91 ? -3.587 -5.520 17.343 1.00 98.19 91 GLN A O 1
ATOM 702 N N . ARG A 1 92 ? -1.659 -4.679 16.543 1.00 98.25 92 ARG A N 1
ATOM 703 C CA . ARG A 1 92 ? -1.868 -3.320 17.073 1.00 98.25 92 ARG A CA 1
ATOM 704 C C . ARG A 1 92 ? -3.111 -2.669 16.480 1.00 98.25 92 ARG A C 1
ATOM 706 O O . ARG A 1 92 ? -3.871 -2.031 17.204 1.00 98.25 92 ARG A O 1
ATOM 713 N N . PHE A 1 93 ? -3.359 -2.855 15.184 1.00 98.31 93 PHE A N 1
ATOM 714 C CA . PHE A 1 93 ? -4.564 -2.345 14.526 1.00 98.31 93 PHE A CA 1
ATOM 715 C C . PHE A 1 93 ? -5.842 -2.943 15.122 1.00 98.31 93 PHE A C 1
ATOM 717 O O . PHE A 1 93 ? -6.731 -2.193 15.525 1.00 98.31 93 PHE A O 1
ATOM 724 N N . ILE A 1 94 ? -5.912 -4.268 15.278 1.00 97.81 94 ILE A N 1
ATOM 725 C CA . ILE A 1 94 ? -7.077 -4.939 15.877 1.00 97.81 94 ILE A CA 1
ATOM 726 C C . ILE A 1 94 ? -7.320 -4.479 17.324 1.00 97.81 94 ILE A C 1
ATOM 728 O O . ILE A 1 94 ? -8.472 -4.315 17.733 1.00 97.81 94 ILE A O 1
ATOM 732 N N . LYS A 1 95 ? -6.251 -4.209 18.084 1.00 97.62 95 LYS A N 1
ATOM 733 C CA . LYS A 1 95 ? -6.320 -3.676 19.456 1.00 97.62 95 LYS A CA 1
ATOM 734 C C . LYS A 1 95 ? -6.580 -2.167 19.541 1.00 97.62 95 LYS A C 1
ATOM 736 O O . LYS A 1 95 ? -6.782 -1.665 20.640 1.00 97.62 95 LYS A O 1
ATOM 741 N N . ARG A 1 96 ? -6.625 -1.452 18.407 1.00 97.44 96 ARG A N 1
ATOM 742 C CA . ARG A 1 96 ? -6.721 0.023 18.318 1.00 97.44 96 ARG A CA 1
ATOM 743 C C . ARG A 1 96 ? -5.523 0.767 18.925 1.00 97.44 96 ARG A C 1
ATOM 745 O O . ARG A 1 96 ? -5.635 1.922 19.314 1.00 97.44 96 ARG A O 1
ATOM 752 N N . GLU A 1 97 ? -4.364 0.120 18.942 1.00 97.38 97 GLU A N 1
ATOM 753 C CA . GLU A 1 97 ? -3.077 0.645 19.426 1.00 97.38 97 GLU A CA 1
ATOM 754 C C . GLU A 1 97 ? -2.155 1.081 18.271 1.00 97.38 97 GLU A C 1
ATOM 756 O O . GLU A 1 97 ? -1.002 1.444 18.482 1.00 97.38 97 GLU A O 1
ATOM 761 N N . TYR A 1 98 ? -2.639 1.006 17.028 1.00 98.12 98 TYR A N 1
ATOM 762 C CA . TYR A 1 98 ? -1.864 1.364 15.837 1.00 98.12 98 TYR A CA 1
ATOM 763 C C . TYR A 1 98 ? -1.666 2.876 15.693 1.00 98.12 98 TYR A C 1
ATOM 765 O O . TYR A 1 98 ? -0.606 3.332 15.273 1.00 98.12 98 TYR A O 1
ATOM 773 N N . LYS A 1 99 ? -2.707 3.655 16.012 1.00 97.31 99 LYS A N 1
ATOM 774 C CA . LYS A 1 99 ? -2.705 5.113 15.869 1.00 97.31 99 LYS A CA 1
ATOM 775 C C . LYS A 1 99 ? -1.785 5.755 16.911 1.00 97.31 99 LYS A C 1
ATOM 777 O O . LYS A 1 99 ? -1.826 5.376 18.077 1.00 97.31 99 LYS A O 1
ATOM 782 N N . GLY A 1 100 ? -1.052 6.787 16.503 1.00 96.31 100 GLY A N 1
ATOM 783 C CA . GLY A 1 100 ? -0.113 7.526 17.348 1.00 96.31 100 GLY A CA 1
ATOM 784 C C . GLY A 1 100 ? 1.325 7.190 16.973 1.00 96.31 100 GLY A C 1
ATOM 785 O O . GLY A 1 100 ? 1.605 6.943 15.802 1.00 96.31 100 GLY A O 1
ATOM 786 N N . GLU A 1 101 ? 2.209 7.117 17.970 1.00 97.06 101 GLU A N 1
ATOM 787 C CA . GLU A 1 101 ? 3.661 6.985 17.770 1.00 97.06 101 GLU A CA 1
ATOM 788 C C . GLU A 1 101 ? 4.062 5.836 16.831 1.00 97.06 101 GLU A C 1
ATOM 790 O O . GLU A 1 101 ? 5.026 5.956 16.074 1.00 97.06 101 GLU A O 1
ATOM 795 N N . PHE A 1 102 ? 3.323 4.722 16.860 1.00 97.06 102 PHE A N 1
ATOM 796 C CA . PHE A 1 102 ? 3.594 3.579 15.993 1.00 97.06 102 PHE A CA 1
ATOM 797 C C . PHE A 1 102 ? 3.371 3.911 14.512 1.00 97.06 102 PHE A C 1
ATOM 799 O O . PHE A 1 102 ? 4.273 3.716 13.696 1.00 97.06 102 PHE A O 1
ATOM 806 N N . GLU A 1 103 ? 2.192 4.435 14.162 1.00 97.44 103 GLU A N 1
ATOM 807 C CA . GLU A 1 103 ? 1.909 4.878 12.797 1.00 97.44 103 GLU A CA 1
ATOM 808 C C . GLU A 1 103 ? 2.853 6.009 12.372 1.00 97.44 103 GLU A C 1
ATOM 810 O O . GLU A 1 103 ? 3.380 5.965 11.262 1.00 97.44 103 GLU A O 1
ATOM 815 N N . ASP A 1 104 ? 3.104 6.989 13.243 1.00 97.19 104 ASP A N 1
ATOM 816 C CA . ASP A 1 104 ? 3.946 8.147 12.923 1.00 97.19 104 ASP A CA 1
ATOM 817 C C . ASP A 1 104 ? 5.366 7.714 12.532 1.00 97.19 104 ASP A C 1
ATOM 819 O O . ASP A 1 104 ? 5.882 8.132 11.493 1.00 97.19 104 ASP A O 1
ATOM 823 N N . LYS A 1 105 ? 5.954 6.768 13.278 1.00 95.81 105 LYS A N 1
ATOM 824 C CA . LYS A 1 105 ? 7.267 6.193 12.957 1.00 95.81 105 LYS A CA 1
ATOM 825 C C . LYS A 1 105 ? 7.287 5.500 11.592 1.00 95.81 105 LYS A C 1
ATOM 827 O O . LYS A 1 105 ? 8.252 5.651 10.841 1.00 95.81 105 LYS A O 1
ATOM 832 N N . LEU A 1 106 ? 6.241 4.740 11.260 1.00 95.69 106 LEU A N 1
ATOM 833 C CA . LEU A 1 106 ? 6.127 4.080 9.955 1.00 95.69 106 LEU A CA 1
ATOM 834 C C . LEU A 1 106 ? 5.978 5.103 8.823 1.00 95.69 106 LEU A C 1
ATOM 836 O O . LEU A 1 106 ? 6.574 4.940 7.758 1.00 95.69 106 LEU A O 1
ATOM 840 N N . LEU A 1 107 ? 5.208 6.168 9.048 1.00 95.94 107 LEU A N 1
ATOM 841 C CA . LEU A 1 107 ? 5.023 7.241 8.075 1.00 95.94 107 LEU A CA 1
ATOM 842 C C . LEU A 1 107 ? 6.311 8.018 7.822 1.00 95.94 107 LEU A C 1
ATOM 844 O O . LEU A 1 107 ? 6.573 8.377 6.675 1.00 95.94 107 LEU A O 1
ATOM 848 N N . ASP A 1 108 ? 7.118 8.263 8.849 1.00 94.31 108 ASP A N 1
ATOM 849 C CA . ASP A 1 108 ? 8.393 8.962 8.695 1.00 94.31 108 ASP A CA 1
ATOM 850 C C . ASP A 1 108 ? 9.390 8.141 7.874 1.00 94.31 108 ASP A C 1
ATOM 852 O O . ASP A 1 108 ? 9.925 8.646 6.887 1.00 94.31 108 ASP A O 1
ATOM 856 N N . GLN A 1 109 ? 9.523 6.844 8.163 1.00 91.31 109 GLN A N 1
ATOM 857 C CA . GLN A 1 109 ? 10.324 5.930 7.338 1.00 91.31 109 GLN A CA 1
ATOM 858 C C . GLN A 1 109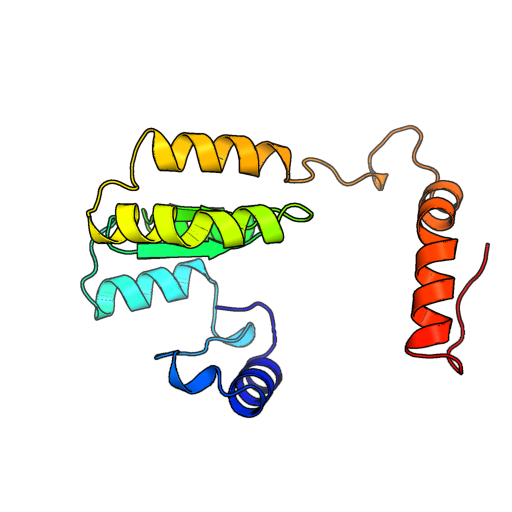 ? 9.801 5.829 5.899 1.00 91.31 109 GLN A C 1
ATOM 860 O O . GLN A 1 109 ? 10.572 5.716 4.946 1.00 91.31 109 GLN A O 1
ATOM 865 N N . PHE A 1 110 ? 8.480 5.867 5.717 1.00 93.75 110 PHE A N 1
ATOM 866 C CA . PHE A 1 110 ? 7.876 5.810 4.392 1.00 93.75 110 PHE A CA 1
ATOM 867 C C . PHE A 1 110 ? 8.154 7.071 3.569 1.00 93.75 110 PHE A C 1
ATOM 869 O O . PHE A 1 110 ? 8.434 6.957 2.376 1.00 93.75 110 PHE A O 1
ATOM 876 N N . LYS A 1 111 ? 8.138 8.264 4.177 1.00 90.12 111 LYS A N 1
ATOM 877 C CA . LYS A 1 111 ? 8.454 9.523 3.477 1.00 90.12 111 LYS A CA 1
ATOM 878 C C . LYS A 1 111 ? 9.856 9.502 2.868 1.00 90.12 111 LYS A C 1
ATOM 880 O O . LYS A 1 111 ? 10.018 9.996 1.758 1.00 90.12 111 LYS A O 1
ATOM 885 N N . GLU A 1 112 ? 10.828 8.885 3.539 1.00 87.75 112 GLU A N 1
ATOM 886 C CA . GLU A 1 112 ? 12.198 8.725 3.023 1.00 87.75 112 GLU A CA 1
ATOM 887 C C . GLU A 1 112 ? 12.268 7.846 1.762 1.00 87.75 112 GLU A C 1
ATOM 889 O O . GLU A 1 112 ? 13.186 7.986 0.958 1.00 87.75 112 GLU A O 1
ATOM 894 N N . SER A 1 113 ? 11.294 6.950 1.563 1.00 85.19 113 SER A N 1
ATOM 895 C CA . SER A 1 113 ? 11.235 6.063 0.391 1.00 85.19 113 SER A CA 1
ATOM 896 C C . SER A 1 113 ? 10.579 6.694 -0.842 1.00 85.19 113 SER A C 1
ATOM 898 O O . SER A 1 113 ? 10.695 6.164 -1.949 1.00 85.19 113 SER A O 1
ATOM 900 N N . LEU A 1 114 ? 9.881 7.821 -0.676 1.00 80.69 114 LEU A N 1
ATOM 901 C CA . LEU A 1 114 ? 9.197 8.498 -1.771 1.00 80.69 114 LEU A CA 1
ATOM 902 C C . LEU A 1 114 ? 10.182 9.402 -2.522 1.00 80.69 114 LEU A C 1
ATOM 904 O O . LEU A 1 114 ? 10.752 10.328 -1.952 1.00 80.69 114 LEU A O 1
ATOM 908 N N . LEU A 1 115 ? 10.341 9.175 -3.829 1.00 70.00 115 LEU A N 1
ATOM 909 C CA . LEU A 1 115 ? 11.090 10.087 -4.696 1.00 70.00 115 LEU A CA 1
ATOM 910 C C . LEU A 1 115 ? 10.378 11.447 -4.739 1.00 70.00 115 LEU A C 1
ATOM 912 O O . LEU A 1 115 ? 9.283 11.565 -5.291 1.00 70.00 115 LEU A O 1
ATOM 916 N N . ILE A 1 116 ? 11.000 12.467 -4.144 1.00 67.94 116 ILE A N 1
ATOM 917 C CA . ILE A 1 116 ? 10.452 13.832 -4.057 1.00 67.94 116 ILE A CA 1
ATOM 918 C C . ILE A 1 116 ? 10.543 14.539 -5.416 1.00 67.94 116 ILE A C 1
ATOM 920 O O . ILE A 1 116 ? 9.639 15.284 -5.796 1.00 67.94 116 ILE A O 1
ATOM 924 N N . SER A 1 117 ? 11.603 14.264 -6.177 1.00 72.25 117 SER A N 1
ATOM 925 C CA . SER A 1 117 ? 11.802 14.765 -7.533 1.00 72.25 117 SER A CA 1
ATOM 926 C C . SER A 1 117 ? 12.261 13.640 -8.451 1.00 72.25 117 SER A C 1
ATOM 928 O O . SER A 1 117 ? 13.082 12.810 -8.056 1.00 72.25 117 SER A O 1
ATOM 930 N N . PRO A 1 118 ? 11.761 13.594 -9.690 1.00 80.50 118 PRO A N 1
ATOM 931 C CA . PRO A 1 118 ? 12.318 12.691 -10.670 1.00 80.50 118 PRO A CA 1
ATOM 932 C C . PRO A 1 118 ? 13.742 13.118 -11.067 1.00 80.50 118 PRO A C 1
ATOM 934 O O . PRO A 1 118 ? 14.020 14.318 -11.137 1.00 80.50 118 PRO A O 1
ATOM 937 N N . PRO A 1 119 ? 14.619 12.163 -11.417 1.00 81.38 119 PRO A N 1
ATOM 938 C CA . PRO A 1 119 ? 16.022 12.453 -11.712 1.00 81.38 119 PRO A CA 1
ATOM 939 C C . PRO A 1 119 ? 16.206 13.358 -12.939 1.00 81.38 119 PRO A C 1
ATOM 941 O O . PRO A 1 119 ? 17.196 14.067 -13.030 1.00 81.38 119 PRO A O 1
ATOM 944 N N . TRP A 1 120 ? 15.245 13.410 -13.873 1.00 87.06 120 TRP A N 1
ATOM 945 C CA . TRP A 1 120 ? 15.340 14.272 -15.064 1.00 87.06 120 TRP A CA 1
ATOM 946 C C . TRP A 1 120 ? 15.165 15.773 -14.797 1.00 87.06 120 TRP A C 1
ATOM 948 O O . TRP A 1 120 ? 15.252 16.563 -15.735 1.00 87.06 120 TRP A O 1
ATOM 958 N N . LEU A 1 121 ? 14.889 16.167 -13.553 1.00 88.56 121 LEU A N 1
ATOM 959 C CA . LEU A 1 121 ? 14.914 17.568 -13.125 1.00 88.56 121 LEU A CA 1
ATOM 960 C C . LEU A 1 121 ? 16.266 17.976 -12.517 1.00 88.56 121 LEU A C 1
ATOM 962 O O . LEU A 1 121 ? 16.446 19.148 -12.196 1.00 88.56 121 LEU A O 1
ATOM 966 N N . GLU A 1 122 ? 17.206 17.043 -12.345 1.00 87.69 122 GLU A N 1
ATOM 967 C CA . GLU A 1 122 ? 18.549 17.343 -11.846 1.00 87.69 122 GLU A CA 1
ATOM 968 C C . GLU A 1 122 ? 19.378 18.055 -12.926 1.00 87.69 122 GLU A C 1
ATOM 970 O O . GLU A 1 122 ? 19.337 17.694 -14.104 1.00 87.69 122 GLU A O 1
ATOM 975 N N . ASN A 1 123 ? 20.149 19.072 -12.527 1.00 88.38 123 ASN A N 1
ATOM 976 C CA . ASN A 1 123 ? 20.909 19.920 -13.456 1.00 88.38 123 ASN A CA 1
ATOM 977 C C . ASN A 1 123 ? 21.940 19.143 -14.297 1.00 88.38 123 ASN A C 1
ATOM 979 O O . ASN A 1 123 ? 22.286 19.576 -15.393 1.00 88.38 123 ASN A O 1
ATOM 983 N N . ASP A 1 124 ? 22.443 18.013 -13.800 1.00 90.38 124 ASP A N 1
ATOM 984 C CA . ASP A 1 124 ? 23.433 17.161 -14.463 1.00 90.38 124 ASP A CA 1
ATOM 985 C C . ASP A 1 124 ? 22.827 15.864 -15.035 1.00 90.38 124 ASP A C 1
ATOM 987 O O . ASP A 1 124 ? 23.555 14.916 -15.353 1.00 90.38 124 ASP A O 1
ATOM 991 N N . TYR A 1 125 ? 21.499 15.792 -15.181 1.00 90.06 125 TYR A N 1
ATOM 992 C CA . TYR A 1 125 ? 20.838 14.583 -15.658 1.00 90.06 125 TYR A CA 1
ATOM 993 C C . TYR A 1 125 ? 21.267 14.202 -17.083 1.00 90.06 125 TYR A C 1
ATOM 995 O O . TYR A 1 125 ? 20.935 14.852 -18.077 1.00 90.06 125 TYR A O 1
ATOM 1003 N N . GLY A 1 126 ? 21.955 13.066 -17.201 1.00 92.88 126 GLY A N 1
ATOM 1004 C CA . GLY A 1 126 ? 22.293 12.449 -18.480 1.00 92.88 126 GLY A CA 1
ATOM 1005 C C . GLY A 1 126 ? 21.388 11.259 -18.790 1.00 92.88 126 GLY A C 1
ATOM 1006 O O . GLY A 1 126 ? 21.592 10.183 -18.230 1.00 92.88 126 GLY A O 1
ATOM 1007 N N . HIS A 1 127 ? 20.454 11.391 -19.740 1.00 90.06 127 HIS A N 1
ATOM 1008 C CA . HIS A 1 127 ? 19.543 10.294 -20.119 1.00 90.06 127 HIS A CA 1
ATOM 1009 C C . HIS A 1 127 ? 20.283 9.031 -20.604 1.00 90.06 127 HIS A C 1
ATOM 1011 O O . HIS A 1 127 ? 19.843 7.919 -20.324 1.00 90.06 127 HIS A O 1
ATOM 1017 N N . ILE A 1 128 ? 21.440 9.177 -21.265 1.00 92.38 128 ILE A N 1
ATOM 1018 C CA . ILE A 1 128 ? 22.297 8.045 -21.664 1.00 92.38 128 ILE A CA 1
ATOM 1019 C C . ILE A 1 128 ? 22.915 7.367 -20.434 1.00 92.38 128 ILE A C 1
ATOM 1021 O O . ILE A 1 128 ? 22.895 6.141 -20.341 1.00 92.38 128 ILE A O 1
ATOM 1025 N N . ARG A 1 129 ? 23.437 8.152 -19.478 1.00 92.31 129 ARG A N 1
ATOM 1026 C CA . ARG A 1 129 ? 24.023 7.654 -18.219 1.00 92.31 129 ARG A CA 1
ATOM 1027 C C . ARG A 1 129 ? 22.974 6.893 -17.407 1.00 92.31 129 ARG A C 1
ATOM 1029 O O . ARG A 1 129 ? 23.169 5.716 -17.121 1.00 92.31 129 ARG A O 1
ATOM 1036 N N . SER A 1 130 ? 21.829 7.530 -17.160 1.00 89.38 130 SER A N 1
ATOM 1037 C CA . SER A 1 130 ? 20.698 6.933 -16.441 1.00 89.38 130 SER A CA 1
ATOM 1038 C C . SER A 1 130 ? 20.168 5.676 -17.140 1.00 89.38 130 SER A C 1
ATOM 1040 O O . SER A 1 130 ? 19.861 4.674 -16.491 1.00 89.38 130 SER A O 1
ATOM 1042 N N . TYR A 1 131 ? 20.126 5.659 -18.480 1.00 90.56 131 TYR A N 1
ATOM 1043 C CA . TYR A 1 131 ? 19.800 4.437 -19.208 1.00 90.56 131 TYR A CA 1
ATOM 1044 C C . TYR A 1 131 ? 20.831 3.341 -18.911 1.00 90.56 131 TYR A C 1
ATOM 1046 O O . TYR A 1 131 ? 20.446 2.247 -18.504 1.00 90.56 131 TYR A O 1
ATOM 1054 N N . LYS A 1 132 ? 22.131 3.604 -19.051 1.00 93.50 132 LYS A N 1
ATOM 1055 C CA . LYS A 1 132 ? 23.180 2.587 -18.860 1.00 93.50 132 LYS A CA 1
ATOM 1056 C C . LYS A 1 132 ? 23.160 1.935 -17.474 1.00 93.50 132 LYS A C 1
ATOM 1058 O O . LYS A 1 132 ? 23.333 0.721 -17.391 1.00 93.50 132 LYS A O 1
ATOM 1063 N N . GLU A 1 133 ? 22.821 2.673 -16.417 1.00 91.88 133 GLU A N 1
ATOM 1064 C CA . GLU A 1 133 ? 22.757 2.161 -15.033 1.00 91.88 133 GLU A CA 1
ATOM 1065 C C . GLU A 1 133 ? 21.902 0.894 -14.857 1.00 91.88 133 GLU A C 1
ATOM 1067 O O . GLU A 1 133 ? 22.229 0.025 -14.051 1.00 91.88 133 GLU A O 1
ATOM 1072 N N . LYS A 1 134 ? 20.797 0.764 -15.603 1.00 89.69 134 LYS A N 1
ATOM 1073 C CA . LYS A 1 134 ? 19.873 -0.386 -15.500 1.00 89.69 134 LYS A CA 1
ATOM 1074 C C . LYS A 1 134 ? 19.954 -1.335 -16.701 1.00 89.69 134 LYS A C 1
ATOM 1076 O O . LYS A 1 134 ? 19.123 -2.236 -16.836 1.00 89.69 134 LYS A O 1
ATOM 1081 N N . GLN A 1 135 ? 20.916 -1.136 -17.599 1.00 93.94 135 GLN A N 1
ATOM 1082 C CA . GLN A 1 135 ? 20.993 -1.857 -18.869 1.00 93.94 135 GLN A CA 1
ATOM 1083 C C . GLN A 1 135 ? 21.290 -3.346 -18.689 1.00 93.94 135 GLN A C 1
ATOM 1085 O O . GLN A 1 135 ? 20.602 -4.165 -19.296 1.00 93.94 135 GLN A O 1
ATOM 1090 N N . GLU A 1 136 ? 22.233 -3.716 -17.820 1.00 94.00 136 GLU A N 1
ATOM 1091 C CA . GLU A 1 136 ? 22.545 -5.131 -17.564 1.00 94.00 136 GLU A CA 1
ATOM 1092 C C . GLU A 1 136 ? 21.373 -5.869 -16.909 1.00 94.00 136 GLU A C 1
ATOM 1094 O O . GLU A 1 136 ? 21.041 -6.989 -17.305 1.00 94.00 136 GLU A O 1
ATOM 1099 N N . THR A 1 137 ? 20.654 -5.212 -15.993 1.00 91.94 137 THR A N 1
ATOM 1100 C CA . THR A 1 137 ? 19.409 -5.751 -15.433 1.00 91.94 137 THR A CA 1
ATOM 1101 C C . THR A 1 137 ? 18.377 -5.994 -16.532 1.00 91.94 137 THR A C 1
ATOM 1103 O O . THR A 1 137 ? 17.804 -7.081 -16.606 1.00 91.94 137 THR A O 1
ATOM 1106 N N . ARG A 1 138 ? 18.165 -5.027 -17.436 1.00 93.94 138 ARG A N 1
ATOM 1107 C CA . ARG A 1 138 ? 17.241 -5.199 -18.570 1.00 93.94 138 ARG A CA 1
ATOM 1108 C C . ARG A 1 138 ? 17.682 -6.321 -19.507 1.00 93.94 138 ARG A C 1
ATOM 1110 O O . ARG A 1 138 ? 16.833 -7.114 -19.900 1.00 93.94 138 ARG A O 1
ATOM 1117 N N . LYS A 1 139 ? 18.979 -6.441 -19.814 1.00 94.44 139 LYS A N 1
ATOM 1118 C CA . LYS A 1 139 ? 19.530 -7.541 -20.626 1.00 94.44 139 LYS A CA 1
ATOM 1119 C C . LYS A 1 139 ? 19.241 -8.900 -19.991 1.00 94.44 139 LYS A C 1
ATOM 1121 O O . LYS A 1 139 ? 18.755 -9.797 -20.677 1.00 94.44 139 LYS A O 1
ATOM 1126 N N . SER A 1 140 ? 19.480 -9.038 -18.686 1.00 95.44 140 SER A N 1
ATOM 1127 C CA . SER A 1 140 ? 19.187 -10.264 -17.935 1.00 95.44 140 SER A CA 1
ATOM 1128 C C . SER A 1 140 ? 17.694 -10.616 -17.967 1.00 95.44 140 SER A C 1
ATOM 1130 O O . SER A 1 140 ? 17.323 -11.743 -18.301 1.00 95.44 140 SER A O 1
ATOM 1132 N N . LEU A 1 141 ? 16.821 -9.634 -17.711 1.00 93.12 141 LEU A N 1
ATOM 1133 C CA . LEU A 1 141 ? 15.369 -9.824 -17.739 1.00 93.12 141 LEU A CA 1
ATOM 1134 C C . LEU A 1 141 ? 14.854 -10.184 -19.138 1.00 93.12 141 LEU A C 1
ATOM 1136 O O . LEU A 1 141 ? 14.059 -11.112 -19.261 1.00 93.12 141 LEU A O 1
ATOM 1140 N N . TYR A 1 142 ? 15.328 -9.514 -20.192 1.00 95.12 142 TYR A N 1
ATOM 1141 C CA . TYR A 1 142 ? 14.947 -9.839 -21.571 1.00 95.12 142 TYR A CA 1
ATOM 1142 C C . TYR A 1 142 ? 15.386 -11.248 -21.949 1.00 95.12 142 TYR A C 1
ATOM 1144 O O . TYR A 1 142 ? 14.571 -12.019 -22.441 1.00 95.12 142 TYR A O 1
ATOM 1152 N N . LYS A 1 143 ? 16.629 -11.636 -21.637 1.00 94.31 143 LYS A N 1
ATOM 1153 C CA . LYS A 1 143 ? 17.108 -13.001 -21.892 1.00 94.31 143 LYS A CA 1
ATOM 1154 C C . LYS A 1 143 ? 16.233 -14.057 -21.207 1.00 94.31 143 LYS A C 1
ATOM 1156 O O . LYS A 1 143 ? 16.035 -15.131 -21.764 1.00 94.31 143 LYS A O 1
ATOM 1161 N N . LYS A 1 144 ? 15.716 -13.757 -20.012 1.00 95.62 144 LYS A N 1
ATOM 1162 C CA . LYS A 1 144 ? 14.884 -14.680 -19.232 1.00 95.62 144 LYS A CA 1
ATOM 1163 C C . LYS A 1 144 ? 13.428 -14.732 -19.698 1.00 95.62 144 LYS A C 1
ATOM 1165 O O . LYS A 1 144 ? 12.866 -15.817 -19.775 1.00 95.62 144 LYS A O 1
ATOM 1170 N N . PHE A 1 145 ? 12.812 -13.582 -19.958 1.00 93.75 145 PHE A N 1
ATOM 1171 C CA . PHE A 1 145 ? 11.357 -13.476 -20.115 1.00 93.75 145 PHE A CA 1
ATOM 1172 C C . PHE A 1 145 ? 10.901 -13.142 -21.537 1.00 93.75 145 PHE A C 1
ATOM 1174 O O . PHE A 1 145 ? 9.757 -13.416 -21.881 1.00 93.75 145 PHE A O 1
ATOM 1181 N N . ASN A 1 146 ? 11.767 -12.562 -22.368 1.00 93.88 146 ASN A N 1
ATOM 1182 C CA . ASN A 1 146 ? 11.455 -12.234 -23.757 1.00 93.88 146 ASN A CA 1
ATOM 1183 C C . ASN A 1 146 ? 12.707 -12.332 -24.6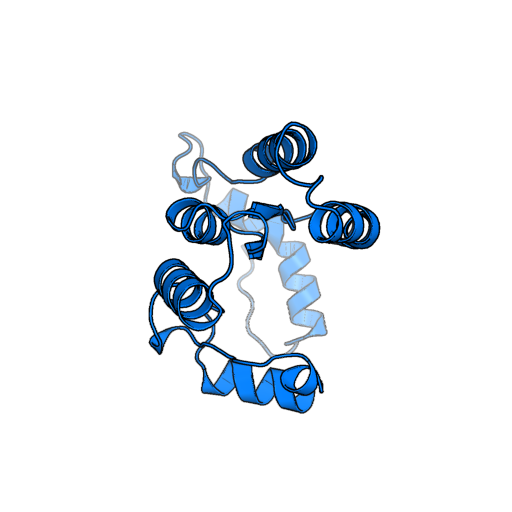55 1.00 93.88 146 ASN A C 1
ATOM 1185 O O . ASN A 1 146 ? 13.161 -11.320 -25.197 1.00 93.88 146 ASN A O 1
ATOM 1189 N N . PRO A 1 147 ? 13.305 -13.532 -24.802 1.00 92.00 147 PRO A N 1
ATOM 1190 C CA . PRO A 1 147 ? 14.595 -13.696 -25.477 1.00 92.00 147 PRO A CA 1
ATOM 1191 C C . PRO A 1 147 ? 14.555 -13.366 -26.975 1.00 92.00 147 PRO A C 1
ATOM 1193 O O . PRO A 1 147 ? 15.594 -13.074 -27.556 1.00 92.00 147 PRO A O 1
ATOM 1196 N N . GLN A 1 148 ? 13.371 -13.407 -27.592 1.00 93.56 148 GLN A N 1
ATOM 1197 C CA . GLN A 1 148 ? 13.154 -13.040 -28.998 1.00 93.56 148 GLN A CA 1
ATOM 1198 C C . GLN A 1 148 ? 12.801 -11.551 -29.172 1.00 93.56 148 GLN A C 1
ATOM 1200 O O . GLN A 1 148 ? 12.655 -11.064 -30.294 1.00 93.56 148 GLN A O 1
ATOM 1205 N N . GLY A 1 149 ? 12.631 -10.817 -28.068 1.00 90.06 149 GLY A N 1
ATOM 1206 C CA . GLY A 1 149 ? 12.324 -9.394 -28.078 1.00 90.06 149 GLY A CA 1
ATOM 1207 C C . GLY A 1 149 ? 13.523 -8.541 -28.485 1.00 90.06 149 GLY A C 1
ATOM 1208 O O . GLY A 1 149 ? 14.677 -8.874 -28.222 1.00 90.06 149 GLY A O 1
ATOM 1209 N N . LYS A 1 150 ? 13.247 -7.382 -29.089 1.00 92.94 150 LYS A N 1
ATOM 1210 C CA . LYS A 1 150 ? 14.272 -6.373 -29.378 1.00 92.94 150 LYS A CA 1
ATOM 1211 C C . LYS A 1 150 ? 14.504 -5.518 -28.133 1.00 92.94 150 LYS A C 1
ATOM 1213 O O . LYS A 1 150 ? 13.575 -4.873 -27.655 1.00 92.94 150 LYS A O 1
ATOM 1218 N N . LEU A 1 151 ? 15.738 -5.488 -27.635 1.00 91.81 151 LEU A N 1
ATOM 1219 C CA . LEU A 1 151 ? 16.161 -4.612 -26.542 1.00 91.81 151 LEU A CA 1
ATOM 1220 C C . LEU A 1 151 ? 17.130 -3.557 -27.081 1.00 91.81 151 LEU A C 1
ATOM 1222 O O . LEU A 1 151 ? 18.134 -3.901 -27.700 1.00 91.81 151 LEU A O 1
ATOM 1226 N N . LEU A 1 152 ? 16.848 -2.280 -26.819 1.00 89.94 152 LEU A N 1
ATOM 1227 C CA . LEU A 1 152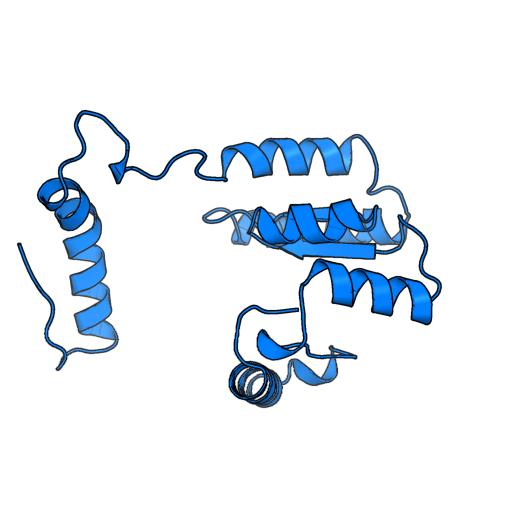 ? 17.795 -1.202 -27.098 1.00 89.94 152 LEU A CA 1
ATOM 1228 C C . LEU A 1 152 ? 19.021 -1.338 -26.182 1.00 89.94 152 LEU A C 1
ATOM 1230 O O . LEU A 1 152 ? 18.895 -1.489 -24.967 1.00 89.94 152 LEU A O 1
ATOM 1234 N N . VAL A 1 153 ? 20.213 -1.261 -26.767 1.00 91.06 153 VAL A N 1
ATOM 1235 C CA . VAL A 1 153 ? 21.483 -1.253 -26.040 1.00 91.06 153 VAL A CA 1
ATOM 1236 C C . VAL A 1 153 ? 22.275 -0.029 -26.513 1.00 91.06 153 VAL A C 1
ATOM 1238 O O . VAL A 1 153 ? 22.571 0.077 -27.698 1.00 91.06 153 VAL A O 1
ATOM 1241 N N . LEU A 1 154 ? 22.539 0.906 -25.593 1.00 87.62 154 LEU A N 1
ATOM 1242 C CA . LEU A 1 154 ? 23.380 2.102 -25.755 1.00 87.62 154 LEU A CA 1
ATOM 1243 C C . LEU A 1 154 ? 24.817 1.872 -25.274 1.00 87.62 154 LEU A C 1
ATOM 1245 O O . LEU A 1 154 ? 24.983 0.972 -24.422 1.00 87.62 154 LEU A O 1
#

InterPro domains:
  IPR036412 HAD-like superfamily [SSF56784] (2-78)

Foldseek 3Di:
DDQAAQVVVVVVCVVVVNVVVDPDDDYNVRDALLVVQVVCCVVVVPDQLQDEFEEADPSSVVSSVNVSHAYQHCHPPCNVVSVVCVVVLVVCSVVSNNPDPNRVVRVVVSVVRDDPDDQVVDPPDDPLVVCVVCQVVVVVCCVVPPVVDDDDDD

pLDDT: mean 93.34, std 5.1, range [67.94, 98.5]

=== Feature glossary ===
The record interleaves many kinds of information about one protein. Here is each kind framed as the question it answers.

Q: What does the local fold look like, residue by residue?
A: A 3Di character summarizes, for each residue, the relative orientation of the Cα frame of its nearest spatial neighbor. Because it encodes fold topology rather than chemistry, 3Di alignments detect remote structural similarity that sequence alignment misses.

Q: Which residues are in helices, strands, or loops?
A: Secondary structure is the local, repeating backbone conformation. DSSP classifies it into eight states by reading the hydrogen-bond network: three helix types (H, G, I), two β types (E, B), two non-regular types (T, S), and unstructured coil (-).

Q: How big and how compact is the whole molecule?
A: Three whole-structure scalars: the radius of gyration (RMS distance of Cα from centroid, in Å), the count of Cα–Cα contacts (pairs closer than 8 Å and separated by more than four residues in sequence — i.e. tertiary, not local, contacts), and the bounding-box dimensions. Together they distinguish compact globular folds from extended fibres or disordered chains.

Q: How confident is the AlphaFold model at each residue?
A: For AlphaFold models, the B-factor field carries pLDDT — the model's own estimate of local accuracy on a 0–100 scale. Regions with pLDDT<50 should be treated as essentially unmodeled; they often correspond to intrinsically disordered segments.

Q: What family and function is it annotated with?
A: Functional annotations link the protein to curated databases. InterPro entries identify conserved domains and families by matching the sequence against member-database signatures (Pfam, PROSITE, CDD, …). Gene Ontology (GO) terms describe molecular function, biological process, and cellular component in a controlled vocabulary. CATH places the structure in a hierarchical fold classification (Class/Architecture/Topology/Homologous-superfamily). The organism is the source species.

Q: What known structures does this most resemble?
A: Nearest PDB neighbors are the top structural matches found by Foldseek when searching this structure against the entire Protein Data Bank. Each hit reports a TM-score (0 to 1; >0.5 almost always implies the same fold) and an E-value. These are *structural* homologs — they may share no detectable sequence similarity.

Q: Which residues are buried vs exposed?
A: Solvent-accessible surface area (SASA) is the area in Å² traced out by the centre of a 1.4 Å probe sphere (a water molecule) rolled over the protein's van der Waals surface (Shrake–Rupley / Lee–Richards construction). Buried residues have near-zero SASA; fully exposed residues can exceed 200 Å². The total SASA scales roughly with the number of surface residues.

Q: What are the backbone torsion angles?
A: φ (phi) and ψ (psi) are the two rotatable backbone dihedrals per residue: φ is the C(i-1)–N–Cα–C torsion, ψ is the N–Cα–C–N(i+1) torsion, both in degrees on (−180°, 180°]. α-helical residues cluster near (−60°, −45°); β-strand residues near (−120°, +130°). A Ramachandran plot is simply a scatter of (φ, ψ) for every residue.

Q: Are the domains correctly placed relative to each other?
A: Predicted aligned error is AlphaFold's pairwise confidence. Unlike pLDDT (per-residue), PAE is per-residue-pair and captures whether two parts of the structure are correctly placed relative to each other. Units are ångströms of expected positional error.

Q: What if only a Cα trace is available?
A: P-SEA three-state annotation labels each residue as helix, strand, or coil based purely on the geometry of the Cα trace. It serves as a fallback when the full backbone (and thus DSSP) is unavailable.

Q: What is the amino-acid chain?
A: This is the polypeptide sequence — one letter per residue, N-terminus first. Length ranges from a few dozen residues for small domains to over a thousand for large multi-domain proteins.

Q: What do the rendered images show?
A: The six renders are orthographic views along the three Cartesian axes in both directions. Representation (cartoon, sticks, or surface) and color scheme (sequence-rainbow or by-chain) vary across proteins so the training set covers all the common visualization conventions.

Q: What do the diagnostic plots show?
A: Plot images: a contact map (which residues are close in 3D, as an N×N binary image), a Ramachandran scatter (backbone torsion angles, revealing secondary-structure composition at a glance), and — for AlphaFold structures — a PAE heatmap (pairwise prediction confidence).

Q: How mobile is each atom in the crystal?
A: B-factor (Debye–Waller factor) reflects atomic displacement in the crystal lattice. It is an experimental observable (units Å²), not a prediction; low values mean the atom is pinned down, high values mean it moves or is heterogeneous across the crystal.

Q: Where is each backbone atom in 3D?
A: The mmCIF table is the protein's shape written out atom by atom. For each backbone N, Cα, C, and carbonyl O, it records an (x, y, z) coordinate triple in Å plus the residue type, chain letter, and residue number.